Protein AF-A0A5C7LMU5-F1 (afdb_monomer)

Secondary structure (DSSP, 8-stat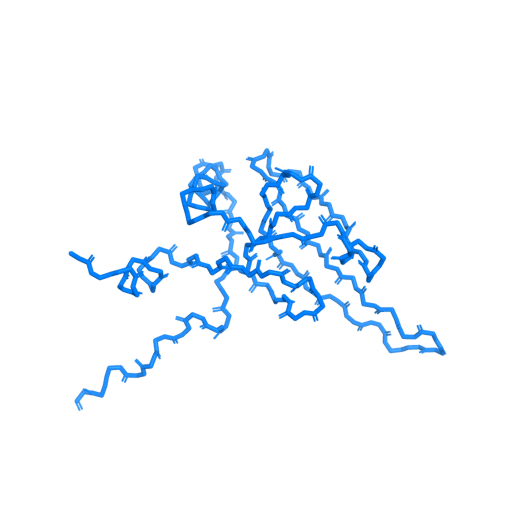e):
--HHHHHHHHT-EE-S-GGG--TTEEEEETTEEEEEEEEEEE-STT-EEEEEEE-TT--EEEEEGGGGGGEEPPPHHHHHHHHHHHHHTT---PPPGGGS------

Foldseek 3Di:
DDPLVCCLVLLEAFDFFPVPDAFSYWKQFQNFIWGFHHWDWDDDPVIWIWTWIAGLVRDTDIDGPVRGVRIGTDDPVNRSNSSVSCVVVVHDGDRDPVSPDPPPPD

Nearest PDB structures (foldseek):
  3oyy-assembly2_B  TM=7.172E-01  e=5.390E-03  Pseudomonas aeruginosa
  3tre-assembly1_A  TM=7.770E-01  e=1.678E-02  Coxiella burnetii
  1ueb-assembly2_B  TM=7.218E-01  e=2.401E-02  Thermus thermophilus
  1yby-assembly1_A  TM=7.458E-01  e=5.544E-02  Acetivibrio thermocellus
  6hq9-assembly2_B  TM=7.027E-01  e=2.065E-01  Homo sapiens

Sequence (106 aa):
MNKTTIKALSGVRPVRNLLAADAGDYLKVNGETVVIVQRTSTKGRKGT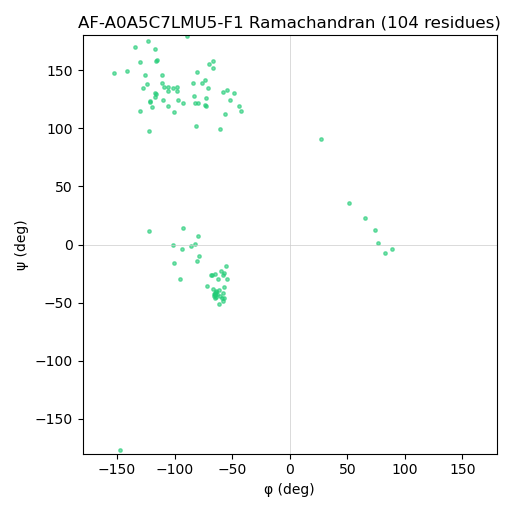VEWIARNALGKSIVLTAKDAENTTRPELLEALLVRTTLLASGIILPVSKHLKAESVAA

pLDDT: mean 84.95, std 15.81, range [36.0, 97.44]

Solvent-accessible surface area (backbone atoms only — not comparable to full-atom values): 6042 Å² total; per-residue (Å²): 134,61,73,68,58,52,33,56,74,66,49,53,43,66,39,53,49,58,93,78,55,49,33,15,24,23,35,17,48,82,87,42,55,30,36,27,63,38,68,49,76,49,92,55,103,77,57,52,54,39,34,38,28,31,38,51,85,64,50,78,45,83,42,46,76,82,50,38,84,52,34,37,56,39,53,71,66,57,46,50,50,32,51,49,47,28,47,76,70,71,46,87,73,56,59,27,80,86,53,60,71,75,74,78,81,125

Structure (mmCIF, N/CA/C/O backbone):
data_AF-A0A5C7LMU5-F1
#
_entry.id   AF-A0A5C7LMU5-F1
#
loop_
_atom_site.group_PDB
_atom_site.id
_atom_site.type_symbol
_atom_site.label_atom_id
_atom_site.label_alt_id
_atom_site.label_comp_id
_atom_site.label_asym_id
_atom_site.label_entity_id
_atom_site.label_seq_id
_atom_site.pdbx_PDB_ins_code
_atom_site.Cartn_x
_atom_site.Cartn_y
_atom_site.Cartn_z
_atom_site.occupancy
_atom_site.B_iso_or_equiv
_atom_site.auth_seq_id
_atom_site.auth_comp_id
_atom_site.auth_asym_id
_atom_site.auth_atom_id
_atom_site.pdbx_PDB_model_num
ATOM 1 N N . MET A 1 1 ? -0.563 -15.344 21.096 1.00 52.97 1 MET A N 1
ATOM 2 C CA . MET A 1 1 ? -1.193 -15.188 19.763 1.00 52.97 1 MET A CA 1
ATOM 3 C C . MET A 1 1 ? -0.091 -15.161 18.704 1.00 52.97 1 MET A C 1
ATOM 5 O O . MET A 1 1 ? 0.839 -14.380 18.85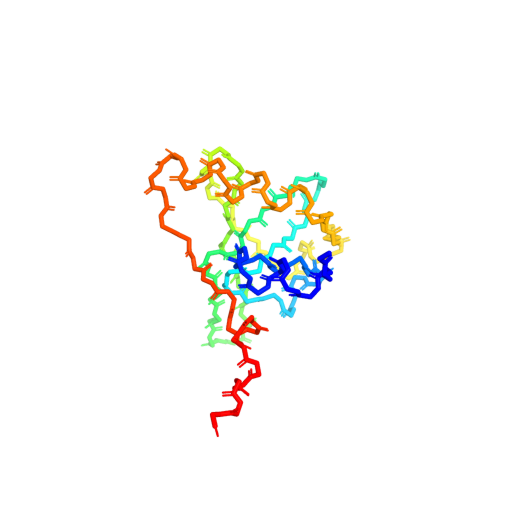8 1.00 52.97 1 MET A O 1
ATOM 9 N N . ASN A 1 2 ? -0.112 -16.042 17.698 1.00 62.47 2 ASN A N 1
ATOM 10 C CA . ASN A 1 2 ? 0.964 -16.129 16.697 1.00 62.47 2 ASN A CA 1
ATOM 11 C C . ASN A 1 2 ? 0.900 -14.929 15.717 1.00 62.47 2 ASN A C 1
ATOM 13 O O . ASN A 1 2 ? -0.187 -14.505 15.322 1.00 62.47 2 ASN A O 1
ATOM 17 N N . LYS A 1 3 ? 2.055 -14.383 15.301 1.00 55.25 3 LYS A N 1
ATOM 18 C CA . LYS A 1 3 ? 2.174 -13.272 14.330 1.00 55.25 3 LYS A CA 1
ATOM 19 C C . LYS A 1 3 ? 1.449 -13.560 13.007 1.00 55.25 3 LYS A C 1
ATOM 21 O O . LYS A 1 3 ? 0.983 -12.625 12.358 1.00 55.25 3 LYS A O 1
ATOM 26 N N . THR A 1 4 ? 1.342 -14.828 12.611 1.00 60.12 4 THR A N 1
ATOM 27 C CA . THR A 1 4 ? 0.608 -15.261 11.409 1.00 60.12 4 THR A CA 1
ATOM 28 C C . THR A 1 4 ? -0.893 -14.983 11.530 1.00 60.12 4 THR A C 1
ATOM 30 O O . THR A 1 4 ? -1.489 -14.421 10.614 1.00 60.12 4 THR A O 1
ATOM 33 N N . THR A 1 5 ? -1.478 -15.255 12.700 1.00 61.97 5 THR A N 1
ATOM 34 C CA . THR A 1 5 ? -2.894 -14.996 13.006 1.00 61.97 5 THR A CA 1
ATOM 35 C C . THR A 1 5 ? -3.208 -13.498 12.983 1.00 61.97 5 THR A C 1
ATOM 37 O O . THR A 1 5 ? -4.222 -13.088 12.429 1.00 61.97 5 THR A O 1
ATOM 40 N N . ILE A 1 6 ? -2.305 -12.656 13.506 1.00 62.03 6 ILE A N 1
ATOM 41 C CA . ILE A 1 6 ? -2.478 -11.192 13.503 1.00 62.03 6 ILE A CA 1
ATOM 42 C C . ILE A 1 6 ? -2.514 -10.641 12.076 1.00 62.03 6 ILE A C 1
ATOM 44 O O . ILE A 1 6 ? -3.347 -9.794 11.777 1.00 62.03 6 ILE A O 1
ATOM 48 N N . LYS A 1 7 ? -1.646 -11.110 11.174 1.00 62.75 7 LYS A N 1
ATOM 49 C CA . LYS A 1 7 ? -1.612 -10.632 9.778 1.00 62.75 7 LYS A CA 1
ATOM 50 C C . LYS A 1 7 ? -2.874 -10.997 9.001 1.00 62.75 7 LYS A C 1
ATOM 52 O O . LYS A 1 7 ? -3.408 -10.148 8.294 1.00 62.75 7 LYS A O 1
ATOM 57 N N . ALA A 1 8 ? -3.360 -12.226 9.176 1.00 64.25 8 ALA A N 1
ATOM 58 C CA . ALA A 1 8 ? -4.593 -12.685 8.544 1.00 64.25 8 ALA A CA 1
ATOM 59 C C . ALA A 1 8 ? -5.815 -11.900 9.053 1.00 64.25 8 ALA A C 1
ATOM 61 O O . ALA A 1 8 ? -6.603 -11.412 8.251 1.00 64.25 8 ALA A O 1
ATOM 62 N N . LEU A 1 9 ? -5.928 -11.699 10.372 1.00 67.88 9 LEU A N 1
ATOM 63 C CA . LEU A 1 9 ? -7.048 -10.964 10.975 1.00 67.88 9 LEU A CA 1
ATOM 64 C C . LEU A 1 9 ? -6.997 -9.453 10.706 1.00 67.88 9 LEU A C 1
ATOM 66 O O . LEU A 1 9 ? -8.031 -8.819 10.529 1.00 67.88 9 LEU A O 1
ATOM 70 N N . SER A 1 10 ? -5.800 -8.860 10.674 1.00 70.31 10 SER A N 1
ATOM 71 C CA . SER A 1 10 ? -5.639 -7.414 10.464 1.00 70.31 10 SER A CA 1
ATOM 72 C C . SER A 1 10 ? -5.742 -6.985 9.005 1.00 70.31 10 SER A C 1
ATOM 74 O O . SER A 1 10 ? -5.861 -5.790 8.742 1.00 70.31 10 SER A O 1
ATOM 76 N N . GLY A 1 11 ? -5.678 -7.915 8.049 1.00 78.00 11 GLY A N 1
ATOM 77 C CA . GLY A 1 11 ? -5.661 -7.575 6.628 1.00 78.00 11 GLY A CA 1
ATOM 78 C C . GLY A 1 11 ? -4.407 -6.798 6.201 1.00 78.00 11 GLY A C 1
ATOM 79 O O . GLY A 1 11 ? -4.454 -6.088 5.200 1.00 78.00 11 GLY A O 1
ATOM 80 N N . VAL A 1 12 ? -3.301 -6.900 6.954 1.00 88.31 12 VAL A N 1
ATOM 81 C CA . VAL A 1 12 ? -2.049 -6.163 6.707 1.00 88.31 12 VAL A CA 1
ATOM 82 C C . VAL A 1 12 ? -0.936 -7.097 6.239 1.00 88.31 12 VAL A C 1
ATOM 84 O O . VAL A 1 12 ? -0.543 -8.035 6.940 1.00 88.31 12 VAL A O 1
ATOM 87 N N . ARG A 1 13 ? -0.351 -6.787 5.075 1.00 91.38 13 ARG A N 1
ATOM 88 C CA . ARG A 1 13 ? 0.819 -7.486 4.522 1.00 91.38 13 ARG A CA 1
ATOM 89 C C . ARG A 1 13 ? 1.980 -6.518 4.272 1.00 91.38 13 ARG A C 1
ATOM 91 O O . ARG A 1 13 ? 2.028 -5.895 3.217 1.00 91.38 13 ARG A O 1
ATOM 98 N N . PRO A 1 14 ? 2.950 -6.419 5.199 1.00 93.12 14 PRO A N 1
ATOM 99 C CA . PRO A 1 14 ? 4.172 -5.650 4.978 1.00 93.12 14 PRO A CA 1
ATOM 100 C C . PRO A 1 14 ? 5.099 -6.383 4.005 1.00 93.12 14 PRO A C 1
ATOM 102 O O . PRO A 1 14 ? 5.547 -7.503 4.303 1.00 93.12 14 PRO A O 1
ATOM 105 N N . VAL A 1 15 ? 5.417 -5.750 2.877 1.00 94.75 15 VAL A N 1
ATOM 106 C CA . VAL A 1 15 ? 6.305 -6.272 1.827 1.00 94.75 15 VAL A CA 1
ATOM 107 C C . VAL A 1 15 ? 7.560 -5.411 1.694 1.00 94.75 15 VAL A C 1
ATOM 109 O O . VAL A 1 15 ? 7.580 -4.265 2.118 1.00 94.75 15 VAL A O 1
ATOM 112 N N . ARG A 1 16 ? 8.628 -5.985 1.127 1.00 92.69 16 ARG A N 1
ATOM 113 C CA . ARG A 1 16 ? 9.936 -5.317 0.981 1.00 92.69 16 ARG A CA 1
ATOM 114 C C . ARG A 1 16 ? 10.217 -4.754 -0.411 1.00 92.69 16 ARG A C 1
ATOM 116 O O . ARG A 1 16 ? 11.202 -4.059 -0.576 1.00 92.69 16 ARG A O 1
ATOM 123 N N . ASN A 1 17 ? 9.452 -5.174 -1.415 1.00 91.38 17 ASN A N 1
ATOM 124 C CA . ASN A 1 17 ? 9.792 -4.980 -2.820 1.00 91.38 17 ASN A CA 1
ATOM 125 C C . ASN A 1 17 ? 8.593 -4.382 -3.553 1.00 91.38 17 ASN A C 1
ATOM 127 O O . ASN A 1 17 ? 7.577 -5.064 -3.697 1.00 91.38 17 ASN A O 1
ATOM 131 N N . LEU A 1 18 ? 8.742 -3.149 -4.039 1.00 93.12 18 LEU A N 1
ATOM 132 C CA . LEU A 1 18 ? 7.730 -2.455 -4.834 1.00 93.12 18 LEU A CA 1
ATOM 133 C C . LEU A 1 18 ? 7.339 -3.229 -6.100 1.00 93.12 18 LEU A C 1
ATOM 135 O O . LEU A 1 18 ? 6.157 -3.366 -6.396 1.00 93.12 18 LEU A O 1
ATOM 139 N N . LEU A 1 19 ? 8.307 -3.817 -6.809 1.00 91.94 19 LEU A N 1
ATOM 140 C CA . LEU A 1 19 ? 8.061 -4.506 -8.084 1.00 91.94 19 LEU A CA 1
ATOM 141 C C . LEU A 1 19 ? 7.167 -5.749 -7.931 1.00 91.94 19 LEU A C 1
ATOM 143 O O . LEU A 1 19 ? 6.488 -6.157 -8.878 1.00 91.94 19 LEU A O 1
ATOM 147 N N . ALA A 1 20 ? 7.164 -6.335 -6.732 1.00 89.25 20 ALA A N 1
ATOM 148 C CA . ALA A 1 20 ? 6.338 -7.478 -6.358 1.00 89.25 20 ALA A CA 1
ATOM 149 C C . ALA A 1 20 ? 5.097 -7.088 -5.535 1.00 89.25 20 ALA A C 1
ATOM 151 O O . ALA A 1 20 ? 4.335 -7.972 -5.144 1.00 89.25 20 ALA A O 1
ATOM 152 N N . ALA A 1 21 ? 4.907 -5.799 -5.244 1.00 92.81 21 ALA A N 1
ATOM 153 C CA . ALA A 1 21 ? 3.784 -5.323 -4.456 1.00 92.81 21 ALA A CA 1
ATOM 154 C C . ALA A 1 21 ? 2.497 -5.305 -5.285 1.00 92.81 21 ALA A C 1
ATOM 156 O O . ALA A 1 21 ? 2.486 -4.902 -6.453 1.00 92.81 21 ALA A O 1
ATOM 157 N N . ASP A 1 22 ? 1.408 -5.720 -4.652 1.00 92.94 22 ASP A N 1
ATOM 158 C CA . ASP A 1 22 ? 0.051 -5.680 -5.179 1.00 92.94 22 ASP A CA 1
ATOM 159 C C . ASP A 1 22 ? -0.833 -4.765 -4.317 1.00 92.94 22 ASP A C 1
ATOM 161 O O . ASP A 1 22 ? -0.462 -4.353 -3.217 1.00 92.94 22 ASP A O 1
ATOM 165 N N . ALA A 1 23 ? -2.030 -4.447 -4.816 1.00 93.56 23 ALA A N 1
ATOM 166 C CA . ALA A 1 23 ? -3.018 -3.702 -4.042 1.00 93.56 23 ALA A CA 1
ATOM 167 C C . ALA A 1 23 ? -3.298 -4.392 -2.692 1.00 93.56 23 ALA A C 1
ATOM 169 O O . ALA A 1 23 ? -3.501 -5.605 -2.637 1.00 93.56 23 ALA A O 1
ATOM 170 N N . GLY A 1 24 ? -3.300 -3.609 -1.615 1.00 93.75 24 GLY A N 1
ATOM 171 C CA . GLY A 1 24 ? -3.450 -4.045 -0.228 1.00 93.75 24 GLY A CA 1
ATOM 172 C C . GLY A 1 24 ? -2.138 -4.405 0.475 1.00 93.75 24 GLY A C 1
ATOM 173 O O . GLY A 1 24 ? -2.155 -4.716 1.667 1.00 93.75 24 GLY A O 1
ATOM 174 N N . ASP A 1 25 ? -1.000 -4.366 -0.223 1.00 95.31 25 ASP A N 1
ATOM 175 C CA . ASP A 1 25 ? 0.312 -4.497 0.408 1.00 95.31 25 ASP A CA 1
ATOM 176 C C . ASP A 1 25 ? 0.774 -3.172 1.027 1.00 95.31 25 ASP A C 1
ATOM 178 O O . ASP A 1 25 ? 0.478 -2.086 0.527 1.00 95.31 25 ASP A O 1
ATOM 182 N N . TYR A 1 26 ? 1.542 -3.279 2.109 1.00 96.44 26 TYR A N 1
ATOM 183 C CA . TYR A 1 26 ? 2.113 -2.147 2.833 1.00 96.44 26 TYR A CA 1
ATOM 184 C C . TYR A 1 26 ? 3.616 -2.086 2.610 1.00 96.44 26 TYR A C 1
ATOM 186 O O . TYR A 1 26 ? 4.311 -3.103 2.693 1.00 96.44 26 TYR A O 1
ATOM 194 N N . LEU A 1 27 ? 4.111 -0.884 2.355 1.00 97.00 27 LEU A N 1
ATOM 195 C CA . LEU A 1 27 ? 5.472 -0.629 1.911 1.00 97.00 27 LEU A CA 1
ATOM 196 C C . LEU A 1 27 ? 6.003 0.633 2.580 1.00 97.00 27 LEU A C 1
ATOM 198 O O . LEU A 1 27 ? 5.229 1.539 2.872 1.00 97.00 27 LEU A O 1
ATOM 202 N N . LYS A 1 28 ? 7.309 0.699 2.826 1.00 97.38 28 LYS A N 1
ATOM 203 C CA . LYS A 1 28 ? 7.951 1.908 3.335 1.00 97.38 28 LYS A CA 1
ATOM 204 C C . LYS A 1 28 ? 8.729 2.546 2.199 1.00 97.38 28 LYS A C 1
ATOM 206 O O . LYS A 1 28 ? 9.612 1.900 1.644 1.00 97.38 28 LYS A O 1
ATOM 211 N N . VAL A 1 29 ? 8.386 3.773 1.836 1.00 95.44 29 VAL A N 1
ATOM 212 C CA . VAL A 1 29 ? 8.991 4.520 0.728 1.00 95.44 29 VAL A CA 1
ATOM 213 C C . VAL A 1 29 ? 9.568 5.801 1.301 1.00 95.44 29 VAL A C 1
ATOM 215 O O . VAL A 1 29 ? 8.843 6.552 1.944 1.00 95.44 29 VAL A O 1
ATOM 218 N N . ASN A 1 30 ? 10.869 6.040 1.120 1.00 93.19 30 ASN A N 1
ATOM 219 C CA . ASN A 1 30 ? 11.550 7.218 1.684 1.00 93.19 30 ASN A CA 1
ATOM 220 C C . ASN A 1 30 ? 11.300 7.406 3.199 1.00 93.19 30 ASN A C 1
ATOM 222 O O . ASN A 1 30 ? 11.150 8.521 3.687 1.00 93.19 30 ASN A O 1
ATOM 226 N N . GLY A 1 31 ? 11.204 6.303 3.951 1.00 93.00 31 GLY A N 1
ATOM 227 C CA . GLY A 1 31 ? 10.922 6.327 5.391 1.00 93.00 31 GLY A CA 1
ATOM 228 C C . GLY A 1 31 ? 9.440 6.453 5.774 1.00 93.00 31 GLY A C 1
ATOM 229 O O . GLY A 1 31 ? 9.114 6.263 6.944 1.00 93.00 31 GLY A O 1
ATOM 230 N N . GLU A 1 32 ? 8.531 6.680 4.825 1.00 95.44 32 GLU A N 1
ATOM 231 C CA . GLU A 1 32 ? 7.090 6.790 5.070 1.00 95.44 32 GLU A CA 1
ATOM 232 C C . GLU A 1 32 ? 6.370 5.470 4.764 1.00 95.44 32 GLU A C 1
ATOM 234 O O . GLU A 1 32 ? 6.577 4.864 3.712 1.00 95.44 32 GLU A O 1
ATOM 239 N N . THR A 1 33 ? 5.509 5.005 5.675 1.00 97.44 33 THR A N 1
ATOM 240 C CA . THR A 1 33 ? 4.704 3.795 5.441 1.00 97.44 33 THR A CA 1
ATOM 241 C C . THR A 1 33 ? 3.452 4.136 4.642 1.00 97.44 33 THR A C 1
ATOM 243 O O . THR A 1 33 ? 2.665 5.002 5.025 1.00 97.44 33 THR A O 1
ATOM 246 N N . VAL A 1 34 ? 3.244 3.409 3.549 1.00 97.31 34 VAL A N 1
ATOM 247 C CA . VAL A 1 34 ? 2.127 3.579 2.621 1.00 97.31 34 VAL A CA 1
ATOM 248 C C . VAL A 1 34 ? 1.447 2.243 2.340 1.00 97.31 34 VAL A C 1
ATOM 250 O O . VAL A 1 34 ? 2.050 1.176 2.472 1.00 97.31 34 VAL A O 1
ATOM 253 N N . VAL A 1 35 ? 0.185 2.300 1.922 1.00 97.00 35 VAL A N 1
ATOM 254 C CA . VAL A 1 35 ? -0.556 1.151 1.386 1.00 97.00 35 VAL A CA 1
ATOM 255 C C . VAL A 1 35 ? -0.696 1.295 -0.121 1.00 97.00 35 VAL A C 1
ATOM 257 O O . VAL A 1 35 ? -1.088 2.353 -0.608 1.00 97.00 35 VAL A O 1
ATOM 260 N N . ILE A 1 36 ? -0.394 0.239 -0.872 1.00 96.75 36 ILE A N 1
ATOM 261 C CA . ILE A 1 36 ? -0.658 0.194 -2.310 1.00 96.75 36 ILE A CA 1
ATOM 262 C C . ILE A 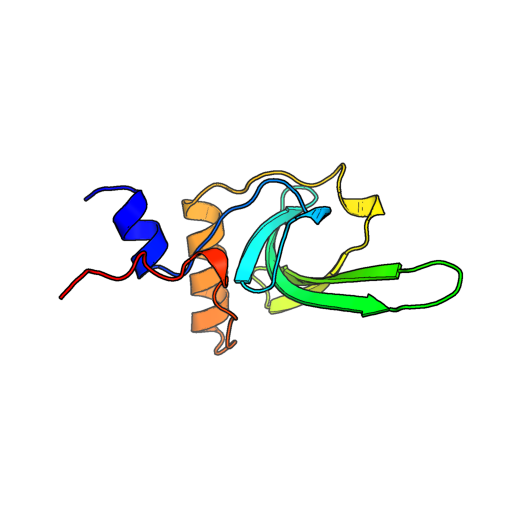1 36 ? -2.165 0.049 -2.503 1.00 96.75 36 ILE A C 1
ATOM 264 O O . ILE A 1 36 ? -2.762 -0.929 -2.062 1.00 96.75 36 ILE A O 1
ATOM 268 N N . VAL A 1 37 ? -2.797 1.007 -3.171 1.00 95.88 37 VAL A N 1
ATOM 269 C CA . VAL A 1 37 ? -4.234 0.955 -3.471 1.00 95.88 37 VAL A CA 1
ATOM 270 C C . VAL A 1 37 ? -4.512 0.393 -4.858 1.00 95.88 37 VAL A C 1
ATOM 272 O O . VAL A 1 37 ? -5.530 -0.260 -5.064 1.00 95.88 37 VAL A O 1
ATOM 275 N N . GLN A 1 38 ? -3.591 0.589 -5.800 1.00 94.06 38 GLN A N 1
ATOM 276 C CA . GLN A 1 38 ? -3.735 0.108 -7.166 1.00 94.06 38 GLN A CA 1
ATOM 277 C C . GLN A 1 38 ? -2.367 -0.145 -7.792 1.00 94.06 38 GLN A C 1
ATOM 279 O O . GLN A 1 38 ? -1.404 0.567 -7.519 1.00 94.06 38 GLN A O 1
ATOM 284 N N . ARG A 1 39 ? -2.303 -1.146 -8.668 1.00 91.44 39 AR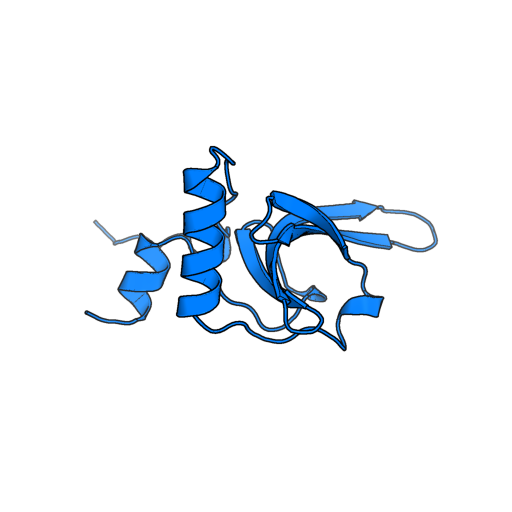G A N 1
ATOM 285 C CA . ARG A 1 39 ? -1.177 -1.385 -9.568 1.00 91.44 39 ARG A CA 1
ATOM 286 C C . ARG A 1 39 ? -1.701 -1.349 -10.996 1.00 91.44 39 ARG A C 1
ATOM 288 O O . ARG A 1 39 ? -2.603 -2.113 -11.331 1.00 91.44 39 ARG A O 1
ATOM 295 N N . THR A 1 40 ? -1.127 -0.490 -11.823 1.00 89.06 40 THR A N 1
ATOM 296 C CA . THR A 1 40 ? -1.525 -0.310 -13.218 1.00 89.06 40 THR A CA 1
ATOM 297 C C . THR A 1 40 ? -0.362 -0.701 -14.118 1.00 89.06 40 THR A C 1
ATOM 299 O O . THR A 1 40 ? 0.771 -0.277 -13.906 1.00 89.06 40 THR A O 1
ATOM 302 N N . SER A 1 41 ? -0.632 -1.537 -15.120 1.00 83.25 41 SER A N 1
ATOM 303 C CA . SER A 1 41 ? 0.349 -1.922 -16.136 1.00 83.25 41 SER A CA 1
ATOM 304 C C . SER A 1 41 ? -0.142 -1.497 -17.512 1.00 83.25 41 SER A C 1
ATOM 306 O O . SER A 1 41 ? -1.167 -1.998 -17.980 1.00 83.25 41 SER A O 1
ATOM 308 N N . THR A 1 42 ? 0.604 -0.626 -18.181 1.00 79.44 42 THR A N 1
ATOM 309 C CA . THR A 1 42 ? 0.253 -0.137 -19.515 1.00 79.44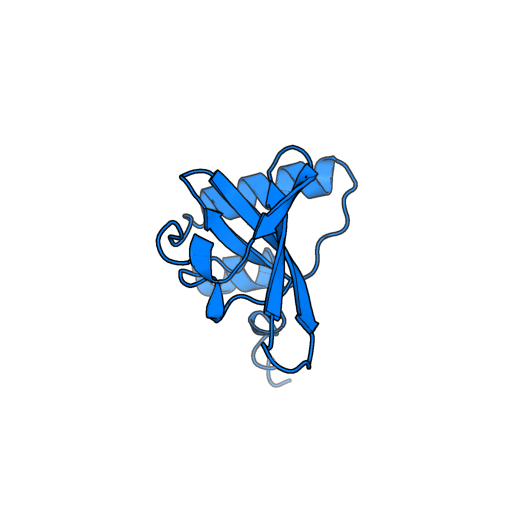 42 THR A CA 1
ATOM 310 C C . THR A 1 42 ? 1.075 -0.893 -20.555 1.00 79.44 42 THR A C 1
ATOM 312 O O . THR A 1 42 ? 2.301 -0.773 -20.606 1.00 79.44 42 THR A O 1
ATOM 315 N N . LYS A 1 43 ? 0.416 -1.699 -21.398 1.00 57.75 43 LYS A N 1
ATOM 316 C CA . LYS A 1 43 ? 1.075 -2.413 -22.503 1.00 57.75 43 LYS A CA 1
ATOM 317 C C . LYS A 1 43 ? 1.252 -1.466 -23.695 1.00 57.75 43 LYS A C 1
ATOM 319 O O . LYS A 1 43 ? 0.314 -1.207 -24.434 1.00 57.75 43 LYS A O 1
ATOM 324 N N . GLY A 1 44 ? 2.469 -0.961 -23.874 1.00 60.72 44 GLY A N 1
ATOM 325 C CA . GLY A 1 44 ? 2.902 -0.180 -25.037 1.00 60.72 44 GLY A CA 1
ATOM 326 C C . GLY A 1 44 ? 4.384 -0.429 -25.333 1.00 60.72 44 GLY A C 1
ATOM 327 O O . GLY A 1 44 ? 5.027 -1.206 -24.630 1.00 60.72 44 GLY A O 1
ATOM 328 N N . ARG A 1 45 ? 4.958 0.258 -26.333 1.00 53.84 45 ARG A N 1
ATOM 329 C CA . ARG A 1 45 ? 6.349 0.052 -26.813 1.00 53.84 45 ARG A CA 1
ATOM 330 C C . ARG A 1 45 ? 7.436 0.177 -25.722 1.00 53.84 45 ARG A C 1
ATOM 332 O O . ARG A 1 45 ? 8.544 -0.297 -25.929 1.00 53.84 45 ARG A O 1
ATOM 339 N N . LYS A 1 46 ? 7.121 0.810 -24.580 1.00 62.53 46 LYS A N 1
ATOM 340 C CA . LYS A 1 46 ? 8.005 1.004 -23.412 1.00 62.53 46 LYS A CA 1
ATOM 341 C C . LYS A 1 46 ? 7.463 0.439 -22.085 1.00 62.53 46 LYS A C 1
ATOM 343 O O . LYS A 1 46 ? 8.030 0.773 -21.058 1.00 62.53 46 LYS A O 1
ATOM 348 N N . GLY A 1 47 ? 6.391 -0.363 -22.109 1.00 68.25 47 GLY A N 1
ATOM 349 C CA . GLY A 1 47 ? 5.781 -1.041 -20.948 1.00 68.25 47 GLY A CA 1
ATOM 350 C C . GLY A 1 47 ? 5.974 -0.365 -19.582 1.00 68.25 47 GLY A C 1
ATOM 351 O O . GLY A 1 47 ? 6.936 -0.672 -18.884 1.00 68.25 47 GLY A O 1
ATOM 352 N N . THR A 1 48 ? 5.057 0.512 -19.172 1.00 81.31 48 THR A N 1
ATOM 353 C CA . THR A 1 48 ? 5.166 1.222 -17.885 1.00 81.31 48 THR A CA 1
ATOM 354 C C . THR A 1 48 ? 4.318 0.533 -16.817 1.00 81.31 48 THR A C 1
ATOM 356 O O . THR A 1 48 ? 3.170 0.163 -17.075 1.00 81.31 48 THR A O 1
ATOM 359 N N . VAL A 1 49 ? 4.876 0.359 -15.616 1.00 89.06 49 VAL A N 1
ATOM 360 C CA . VAL A 1 49 ? 4.141 -0.104 -14.429 1.00 89.06 49 VAL A CA 1
ATOM 361 C C . VAL A 1 49 ? 4.166 1.001 -13.386 1.00 89.06 49 VAL A C 1
ATOM 363 O O . VAL A 1 49 ? 5.234 1.520 -13.059 1.00 89.06 49 VAL A O 1
ATOM 366 N N . GLU A 1 50 ? 2.987 1.330 -12.872 1.00 93.50 50 GLU A N 1
ATOM 367 C CA . GLU A 1 50 ? 2.786 2.334 -11.835 1.00 93.50 50 GLU A CA 1
ATOM 368 C C . GLU A 1 50 ? 2.020 1.727 -10.662 1.00 93.50 50 GLU A C 1
ATOM 370 O O . GLU A 1 50 ? 1.133 0.883 -10.831 1.00 93.50 50 GLU A O 1
ATOM 375 N N . TRP A 1 51 ? 2.354 2.183 -9.463 1.00 96.06 51 TRP A N 1
ATOM 376 C CA . TRP A 1 51 ? 1.632 1.863 -8.244 1.00 96.06 51 TRP A CA 1
ATOM 377 C C . TRP A 1 51 ? 1.060 3.149 -7.678 1.00 96.06 51 TRP A C 1
ATOM 379 O O . TRP A 1 51 ? 1.781 4.116 -7.455 1.00 96.06 51 TRP A O 1
ATOM 389 N N . ILE A 1 52 ? -0.236 3.151 -7.412 1.00 96.31 52 ILE A N 1
ATOM 390 C CA . ILE A 1 52 ? -0.869 4.216 -6.648 1.00 96.31 52 ILE A CA 1
ATOM 391 C C . ILE A 1 52 ? -0.851 3.755 -5.199 1.00 96.31 52 ILE A C 1
ATOM 393 O O . ILE A 1 52 ? -1.381 2.689 -4.875 1.00 96.31 52 ILE A O 1
ATOM 397 N N . ALA A 1 53 ? -0.232 4.547 -4.335 1.00 96.56 53 ALA A N 1
ATOM 398 C CA . ALA A 1 53 ? -0.155 4.315 -2.905 1.00 96.56 53 ALA A CA 1
ATOM 399 C C . ALA A 1 53 ? -0.871 5.432 -2.137 1.00 96.56 53 ALA A C 1
ATOM 401 O O . ALA A 1 53 ? -1.045 6.534 -2.656 1.00 96.56 53 ALA A O 1
ATOM 402 N N . ARG A 1 54 ? -1.279 5.162 -0.896 1.00 97.00 54 ARG A N 1
ATOM 403 C CA . ARG A 1 54 ? -1.774 6.177 0.040 1.00 97.00 54 ARG A CA 1
ATOM 404 C C . ARG A 1 54 ? -0.976 6.163 1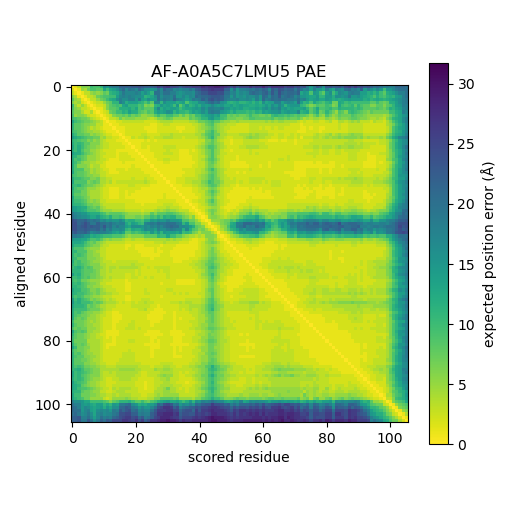.330 1.00 97.00 54 ARG A C 1
ATOM 406 O O . ARG A 1 54 ? -0.685 5.093 1.864 1.00 97.00 54 ARG A O 1
ATOM 413 N N . ASN A 1 55 ? -0.659 7.348 1.832 1.00 96.00 55 ASN A N 1
ATOM 414 C CA . ASN A 1 55 ? -0.039 7.510 3.141 1.00 96.00 55 ASN A CA 1
ATOM 415 C C . ASN A 1 55 ? -1.076 7.639 4.267 1.00 96.00 55 ASN A C 1
ATOM 417 O O . ASN A 1 55 ? -2.278 7.639 4.013 1.00 96.00 55 ASN A O 1
ATOM 421 N N . ALA A 1 56 ? -0.616 7.779 5.514 1.00 94.00 56 ALA A N 1
ATOM 422 C CA . ALA A 1 56 ? -1.488 7.920 6.685 1.00 94.00 56 ALA A CA 1
ATOM 423 C C . ALA A 1 56 ? -2.448 9.123 6.610 1.00 94.00 56 ALA A C 1
ATOM 425 O O . ALA A 1 56 ? -3.515 9.080 7.212 1.00 94.00 56 ALA A O 1
ATOM 426 N N . LEU A 1 57 ? -2.093 10.170 5.859 1.00 93.62 57 LEU A N 1
ATOM 427 C CA . LEU A 1 57 ? -2.926 11.362 5.656 1.00 93.62 57 LEU A CA 1
ATOM 428 C C . LEU A 1 57 ? -3.992 11.172 4.563 1.00 93.62 57 LEU A C 1
ATOM 430 O O . LEU A 1 57 ? -4.710 12.110 4.231 1.00 93.62 57 LEU A O 1
ATOM 434 N N . GLY A 1 58 ? -4.069 9.992 3.940 1.00 92.88 58 GLY A N 1
ATOM 435 C CA . GLY A 1 58 ? -4.979 9.722 2.825 1.00 92.88 58 GLY A CA 1
ATOM 436 C C . GLY A 1 58 ? -4.526 10.305 1.484 1.00 92.88 58 GLY A C 1
ATOM 437 O O . GLY A 1 58 ? -5.217 10.116 0.479 1.00 92.88 58 GLY A O 1
ATOM 438 N N . LYS A 1 59 ? -3.362 10.967 1.430 1.00 94.25 59 LYS A N 1
ATOM 439 C CA . LYS A 1 59 ? -2.815 11.540 0.197 1.00 94.25 59 LYS A CA 1
ATOM 440 C C . LYS A 1 59 ? -2.340 10.423 -0.725 1.00 94.25 59 LYS A C 1
ATOM 442 O O . LYS A 1 59 ? -1.666 9.490 -0.289 1.00 94.25 59 LYS A O 1
ATOM 447 N N . SER A 1 60 ? -2.687 10.537 -2.005 1.00 95.00 60 SER A N 1
ATOM 448 C CA . SER A 1 60 ? -2.242 9.589 -3.028 1.00 95.00 60 SER A CA 1
ATOM 449 C C . SER A 1 60 ? -0.855 9.958 -3.551 1.00 95.00 60 SER A C 1
ATOM 451 O O . SER A 1 60 ? -0.559 11.132 -3.776 1.00 95.00 60 SER A O 1
ATOM 453 N N . ILE A 1 61 ? -0.021 8.943 -3.747 1.00 94.94 61 ILE A N 1
ATOM 454 C CA . ILE A 1 61 ? 1.336 9.038 -4.282 1.00 94.94 61 ILE A CA 1
ATOM 455 C C . ILE A 1 61 ? 1.427 8.051 -5.444 1.00 94.94 61 ILE A C 1
ATOM 457 O O . ILE A 1 61 ? 0.967 6.915 -5.325 1.00 94.94 61 ILE A O 1
ATOM 461 N N . VAL A 1 62 ? 2.001 8.483 -6.564 1.00 95.31 62 VAL A N 1
ATOM 462 C CA . VAL A 1 62 ? 2.295 7.601 -7.698 1.00 95.31 62 VAL A CA 1
ATOM 463 C C . VAL A 1 62 ? 3.748 7.168 -7.593 1.00 95.31 62 VAL A C 1
ATOM 465 O O . VAL A 1 62 ? 4.639 8.008 -7.510 1.00 95.31 62 VAL A O 1
ATOM 468 N N . LEU A 1 63 ? 3.965 5.859 -7.579 1.00 95.12 63 LEU A N 1
ATOM 469 C CA . LEU A 1 63 ? 5.274 5.226 -7.560 1.00 95.12 63 LEU A CA 1
ATOM 470 C C . LEU A 1 63 ? 5.514 4.530 -8.894 1.00 95.12 63 LEU A C 1
ATOM 472 O O . LEU A 1 63 ? 4.606 3.958 -9.501 1.00 95.12 63 LEU A O 1
ATOM 476 N N . THR A 1 64 ? 6.765 4.529 -9.318 1.00 93.88 64 THR A N 1
ATOM 477 C CA . THR A 1 64 ? 7.244 3.888 -10.538 1.00 93.88 64 THR A CA 1
ATOM 478 C C . THR A 1 64 ? 8.344 2.888 -10.202 1.00 93.88 64 THR A C 1
ATOM 480 O O . THR A 1 64 ? 8.818 2.803 -9.071 1.00 93.88 64 THR A O 1
ATOM 483 N N . ALA A 1 65 ? 8.815 2.140 -11.201 1.00 91.94 65 ALA A N 1
ATOM 484 C CA . ALA A 1 65 ? 9.930 1.213 -11.009 1.00 91.94 65 ALA A CA 1
ATOM 485 C C . ALA A 1 65 ? 11.211 1.890 -10.473 1.00 91.94 65 ALA A C 1
ATOM 487 O O . ALA A 1 65 ? 12.015 1.222 -9.830 1.00 91.94 65 ALA A O 1
ATOM 488 N N . LYS A 1 66 ? 11.389 3.202 -10.695 1.00 92.31 66 LYS A N 1
ATOM 489 C CA . LYS A 1 66 ? 12.548 3.967 -10.203 1.00 92.31 66 LYS A CA 1
ATOM 490 C C . LYS A 1 66 ? 12.559 4.120 -8.684 1.00 92.31 66 LYS A C 1
ATOM 492 O O . LYS A 1 66 ? 13.621 4.258 -8.094 1.00 92.31 66 LYS A O 1
ATOM 497 N N . ASP A 1 67 ? 11.392 4.068 -8.054 1.00 94.06 67 ASP A N 1
ATOM 498 C CA . ASP A 1 67 ? 11.264 4.247 -6.609 1.00 94.06 67 ASP A CA 1
ATOM 499 C C . ASP A 1 67 ? 11.643 2.979 -5.831 1.00 94.06 67 ASP A C 1
ATOM 501 O O . ASP A 1 67 ? 11.786 3.031 -4.612 1.00 94.06 67 ASP A O 1
ATOM 505 N N . ALA A 1 68 ? 11.837 1.846 -6.521 1.00 92.56 68 ALA A N 1
ATOM 506 C CA . ALA A 1 68 ? 12.096 0.540 -5.917 1.00 92.56 68 ALA A CA 1
ATOM 507 C C . ALA A 1 68 ? 13.328 0.526 -4.996 1.00 92.56 68 ALA A C 1
ATOM 509 O O . ALA A 1 68 ? 13.290 -0.121 -3.950 1.00 92.56 68 ALA A O 1
ATOM 510 N N . GLU A 1 69 ? 14.387 1.259 -5.343 1.00 92.44 69 GLU A N 1
ATOM 511 C CA . GLU A 1 69 ? 15.617 1.334 -4.539 1.00 92.44 69 GLU A CA 1
ATOM 512 C C . GLU A 1 69 ? 15.402 2.046 -3.198 1.00 92.44 69 GLU A C 1
ATOM 514 O O . GLU A 1 69 ? 16.061 1.730 -2.211 1.00 92.44 69 GLU A O 1
ATOM 519 N N . ASN A 1 70 ? 14.411 2.937 -3.126 1.00 92.88 70 ASN A N 1
ATOM 520 C CA . ASN A 1 70 ? 14.057 3.680 -1.918 1.00 92.88 70 ASN A CA 1
ATOM 521 C C . ASN A 1 70 ? 12.968 2.986 -1.092 1.00 92.88 70 ASN A C 1
ATOM 523 O O . ASN A 1 70 ? 12.342 3.602 -0.217 1.00 92.88 70 ASN A O 1
ATOM 527 N N . THR A 1 71 ? 12.705 1.713 -1.393 1.00 94.88 71 THR A N 1
ATOM 528 C CA . THR A 1 71 ? 11.668 0.944 -0.725 1.00 94.88 71 THR A CA 1
ATOM 529 C C . THR A 1 71 ? 12.223 -0.066 0.261 1.00 94.88 71 THR A C 1
ATOM 531 O O . THR A 1 71 ? 13.174 -0.794 -0.006 1.00 94.88 71 THR A O 1
ATOM 534 N N . THR A 1 72 ? 11.598 -0.126 1.431 1.00 96.50 72 THR A N 1
ATOM 535 C CA . THR A 1 72 ? 11.914 -1.097 2.474 1.00 96.50 72 THR A CA 1
ATOM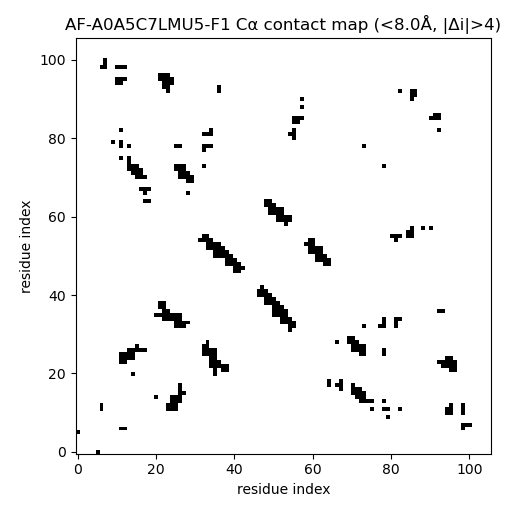 536 C C . THR A 1 72 ? 10.639 -1.709 3.034 1.00 96.50 72 THR A C 1
ATOM 538 O O . THR A 1 72 ? 9.514 -1.299 2.726 1.00 96.50 72 THR A O 1
ATOM 541 N N . ARG A 1 73 ? 10.811 -2.750 3.848 1.00 96.19 73 ARG A N 1
ATOM 542 C CA . ARG A 1 73 ? 9.697 -3.380 4.547 1.00 96.19 73 ARG A CA 1
ATOM 543 C C . ARG A 1 73 ? 9.324 -2.545 5.775 1.00 96.19 73 ARG A C 1
ATOM 545 O O . ARG A 1 73 ? 10.184 -2.410 6.642 1.00 96.19 73 ARG A O 1
ATOM 552 N N . PRO A 1 74 ? 8.076 -2.061 5.903 1.00 95.88 74 PRO A N 1
ATOM 553 C CA . PRO A 1 74 ? 7.641 -1.419 7.133 1.00 95.88 74 PRO A CA 1
ATOM 554 C C . PRO A 1 74 ? 7.500 -2.456 8.247 1.00 95.88 74 PRO A C 1
ATOM 556 O O . PRO A 1 74 ? 7.261 -3.648 7.996 1.00 95.88 74 PRO A O 1
ATOM 559 N N . GLU A 1 75 ? 7.604 -2.003 9.490 1.00 93.62 75 GLU A N 1
ATOM 560 C CA . GLU A 1 75 ? 7.234 -2.843 10.618 1.00 93.62 75 GLU A CA 1
ATOM 561 C C . GLU A 1 75 ? 5.726 -3.119 10.621 1.00 93.62 75 GLU A C 1
ATOM 563 O O . GLU A 1 75 ? 4.914 -2.381 10.056 1.00 93.62 75 GLU A O 1
ATOM 568 N N . LEU A 1 76 ? 5.323 -4.204 11.287 1.00 89.62 76 LEU A N 1
ATOM 569 C CA . LEU A 1 76 ? 3.906 -4.551 11.381 1.00 89.62 76 LEU A CA 1
ATOM 570 C C . LEU A 1 76 ? 3.104 -3.450 12.092 1.00 89.62 76 LEU A C 1
ATOM 572 O O . LEU A 1 76 ? 1.991 -3.155 11.669 1.00 89.62 76 LEU A O 1
ATOM 576 N N . LEU A 1 77 ? 3.670 -2.843 13.140 1.00 91.44 77 LEU A N 1
ATOM 577 C CA . LEU A 1 77 ? 3.013 -1.780 13.899 1.00 91.44 77 LEU A CA 1
ATOM 578 C C . LEU A 1 77 ? 2.797 -0.522 13.046 1.00 91.44 77 LEU A C 1
ATOM 580 O O . LEU A 1 77 ? 1.699 0.024 13.045 1.00 91.44 77 LEU A O 1
ATOM 584 N N . GLU A 1 78 ? 3.801 -0.113 12.266 1.00 94.75 78 GLU A N 1
ATOM 585 C CA . GLU A 1 78 ? 3.698 1.031 11.350 1.00 94.75 78 GLU A CA 1
ATOM 586 C C . GLU A 1 78 ? 2.575 0.823 10.326 1.00 94.75 78 GLU A C 1
ATOM 588 O O . GLU A 1 78 ? 1.729 1.694 10.121 1.00 94.75 78 GLU A O 1
ATOM 593 N N . ALA A 1 79 ? 2.513 -0.368 9.728 1.00 94.44 79 ALA A N 1
ATOM 594 C CA . ALA A 1 79 ? 1.479 -0.708 8.758 1.00 94.44 79 ALA A CA 1
ATOM 595 C C . ALA A 1 79 ? 0.071 -0.769 9.387 1.00 94.44 79 ALA A C 1
ATOM 597 O O . ALA A 1 79 ? -0.900 -0.314 8.778 1.00 94.44 79 ALA A O 1
ATOM 598 N N . LEU A 1 80 ? -0.047 -1.281 10.620 1.00 92.44 80 LEU A N 1
ATOM 599 C CA . LEU A 1 80 ? -1.304 -1.291 11.378 1.00 92.44 80 LEU A CA 1
ATOM 600 C C . LEU A 1 80 ? -1.791 0.123 11.710 1.00 92.44 80 LEU A C 1
ATOM 602 O O . LEU A 1 80 ? -2.988 0.391 11.588 1.00 92.44 80 LEU A O 1
ATOM 606 N N . LEU A 1 81 ? -0.883 1.025 12.092 1.00 94.38 81 LEU A N 1
ATOM 607 C CA . LEU A 1 81 ? -1.207 2.426 12.361 1.00 94.38 81 LEU A CA 1
ATOM 608 C C . LEU A 1 81 ? -1.752 3.104 11.103 1.00 94.38 81 LEU A C 1
ATOM 610 O O . LEU A 1 81 ? -2.861 3.628 11.135 1.00 94.38 81 LEU A O 1
ATOM 614 N N . VAL A 1 82 ? -1.047 2.997 9.971 1.00 95.31 82 VAL A N 1
ATOM 615 C CA . VAL A 1 82 ? -1.507 3.558 8.686 1.00 95.31 82 VAL A CA 1
ATOM 616 C C . VAL A 1 82 ? -2.879 3.009 8.299 1.00 95.31 82 VAL A C 1
ATOM 618 O O . VAL A 1 82 ? -3.768 3.775 7.928 1.00 95.31 82 VAL A O 1
ATOM 621 N N . ARG A 1 83 ? -3.083 1.689 8.419 1.00 94.00 83 ARG A N 1
ATOM 622 C CA . ARG A 1 83 ? -4.382 1.065 8.138 1.00 94.00 83 ARG A CA 1
ATOM 623 C C . ARG A 1 83 ? -5.488 1.653 9.008 1.00 94.00 83 ARG A C 1
ATOM 625 O O . ARG A 1 83 ? -6.544 1.999 8.491 1.00 94.00 83 ARG A O 1
ATOM 632 N N . THR A 1 84 ? -5.244 1.753 10.309 1.00 93.00 84 THR A N 1
ATOM 633 C CA . THR A 1 84 ? -6.229 2.237 11.279 1.00 93.00 84 THR A CA 1
ATOM 634 C C . THR A 1 84 ? -6.586 3.694 11.013 1.00 93.00 84 THR A C 1
ATOM 636 O O . THR A 1 84 ? -7.767 4.014 10.949 1.00 93.00 84 THR A O 1
ATOM 639 N N . THR A 1 85 ? -5.597 4.556 10.765 1.00 95.25 85 THR A N 1
ATOM 640 C CA . THR A 1 85 ? -5.817 5.978 10.462 1.00 95.25 85 THR A CA 1
ATOM 641 C C . THR A 1 85 ? -6.660 6.172 9.202 1.00 95.25 85 THR A C 1
ATOM 643 O O . THR A 1 85 ? -7.610 6.956 9.193 1.00 95.25 85 THR A O 1
ATOM 646 N N . LEU A 1 86 ? -6.355 5.417 8.145 1.00 94.31 86 LEU A N 1
ATOM 647 C CA . LEU A 1 86 ? -7.093 5.476 6.886 1.00 94.31 86 LEU A CA 1
ATOM 648 C C . LEU A 1 86 ? -8.538 4.984 7.050 1.00 94.31 86 LEU A C 1
ATOM 650 O O . LEU A 1 86 ? -9.463 5.644 6.580 1.00 94.31 86 LEU A O 1
ATOM 654 N N . LEU A 1 87 ? -8.747 3.874 7.764 1.00 92.44 87 LEU A N 1
ATOM 655 C CA . LEU A 1 87 ? -10.089 3.356 8.050 1.00 92.44 87 LEU A CA 1
ATOM 656 C C . LEU A 1 87 ? -10.902 4.302 8.939 1.00 92.44 87 LEU A C 1
ATOM 658 O O . LEU A 1 87 ? -12.079 4.520 8.669 1.00 92.44 87 LEU A O 1
ATOM 662 N N . ALA A 1 88 ? -10.280 4.894 9.961 1.00 93.50 88 ALA A N 1
ATOM 663 C CA . ALA A 1 88 ? -10.915 5.895 10.818 1.00 93.50 88 ALA A CA 1
ATOM 664 C C . ALA A 1 88 ? -11.326 7.147 10.027 1.00 93.50 88 ALA A C 1
ATOM 666 O O . ALA A 1 88 ? -12.336 7.770 10.334 1.00 93.50 88 ALA A O 1
ATOM 667 N N . SER A 1 89 ? -10.587 7.466 8.962 1.00 91.94 89 SER A N 1
ATOM 668 C CA . SER A 1 89 ? -10.921 8.530 8.006 1.00 91.94 89 SER A CA 1
ATOM 669 C C . SER A 1 89 ? -11.974 8.116 6.963 1.00 91.94 89 SER A C 1
ATOM 671 O O . SER A 1 89 ? -12.208 8.847 6.004 1.00 91.94 89 SER A O 1
ATOM 673 N N . GLY A 1 90 ? -12.585 6.934 7.098 1.00 92.06 90 GLY A N 1
ATOM 674 C CA . GLY A 1 90 ? -13.609 6.424 6.180 1.00 92.06 90 GLY A CA 1
ATOM 675 C C . GLY A 1 90 ? -13.076 5.935 4.829 1.00 92.06 90 GLY A C 1
ATOM 676 O O . GLY A 1 90 ? -13.856 5.711 3.904 1.00 92.06 90 GLY A O 1
ATOM 677 N N . ILE A 1 91 ? -11.759 5.762 4.678 1.00 90.25 91 ILE A N 1
ATOM 678 C CA . ILE A 1 91 ? -11.159 5.311 3.419 1.00 90.25 91 ILE A CA 1
ATOM 679 C C . ILE A 1 91 ? -11.251 3.788 3.325 1.00 90.25 91 ILE A C 1
ATOM 681 O O . ILE A 1 91 ? -10.684 3.063 4.141 1.00 90.25 91 ILE A O 1
ATOM 685 N N . ILE A 1 92 ? -11.904 3.299 2.272 1.00 87.00 92 ILE A N 1
ATOM 686 C CA . ILE A 1 92 ? -11.936 1.871 1.948 1.00 87.00 92 ILE A CA 1
ATOM 687 C C . ILE A 1 92 ? -10.569 1.457 1.401 1.00 87.00 92 ILE A C 1
ATOM 689 O O . ILE A 1 92 ? -10.065 2.042 0.440 1.00 87.00 92 ILE A O 1
ATOM 693 N N . LEU A 1 93 ? -9.980 0.430 2.012 1.00 90.00 93 LEU A N 1
ATOM 694 C CA . LEU A 1 93 ? -8.675 -0.096 1.630 1.00 90.00 93 LEU A CA 1
ATOM 695 C C . LEU A 1 93 ? -8.798 -1.489 1.011 1.00 90.00 93 LEU A C 1
ATOM 697 O O . LEU A 1 93 ? -9.541 -2.322 1.538 1.00 90.00 93 LEU A O 1
ATOM 701 N N . PRO A 1 94 ? -8.047 -1.779 -0.064 1.00 90.25 94 PRO A N 1
ATOM 702 C CA . PRO A 1 94 ? -7.960 -3.132 -0.587 1.00 90.25 94 PRO A CA 1
ATOM 703 C C . PRO A 1 94 ? -7.250 -4.054 0.408 1.00 90.25 94 PRO A C 1
ATOM 705 O O . PRO A 1 94 ? -6.373 -3.635 1.164 1.00 90.25 94 PRO A O 1
ATOM 708 N N . VAL A 1 95 ? -7.600 -5.337 0.363 1.00 87.44 95 VAL A N 1
ATOM 709 C CA . VAL A 1 95 ? -6.884 -6.398 1.077 1.00 87.44 95 VAL A CA 1
ATOM 710 C C . VAL A 1 95 ? -5.999 -7.131 0.082 1.00 87.44 95 VAL A C 1
ATOM 712 O O . VAL A 1 95 ? -6.440 -7.475 -1.015 1.00 87.44 95 VAL A O 1
ATOM 715 N N . SER A 1 96 ? -4.749 -7.384 0.471 1.00 86.12 96 SER A N 1
ATOM 716 C CA . SER A 1 96 ? -3.806 -8.095 -0.388 1.00 86.12 96 SER A CA 1
ATOM 717 C C . SER A 1 96 ? -4.339 -9.471 -0.776 1.00 86.12 96 SER A C 1
ATOM 719 O O . SER A 1 96 ? -4.727 -10.267 0.080 1.00 86.12 96 SER A O 1
ATOM 721 N N . LYS A 1 97 ? -4.290 -9.799 -2.072 1.00 84.00 97 LYS A N 1
ATOM 722 C CA . LYS A 1 97 ? -4.689 -11.126 -2.582 1.00 84.00 97 LYS A CA 1
ATOM 723 C C . LYS A 1 97 ? -3.864 -12.267 -1.972 1.00 84.00 97 LYS A C 1
ATOM 725 O O . LYS A 1 97 ? -4.327 -13.401 -1.924 1.00 84.00 97 LYS A O 1
ATOM 730 N N . HIS A 1 98 ? -2.668 -11.945 -1.481 1.00 83.38 98 HIS A N 1
ATOM 731 C CA . HIS A 1 98 ? -1.734 -12.864 -0.829 1.00 83.38 98 HIS A CA 1
ATOM 732 C C . HIS A 1 98 ? -2.001 -13.043 0.672 1.00 83.38 98 HIS A C 1
ATOM 734 O O . HIS A 1 98 ? -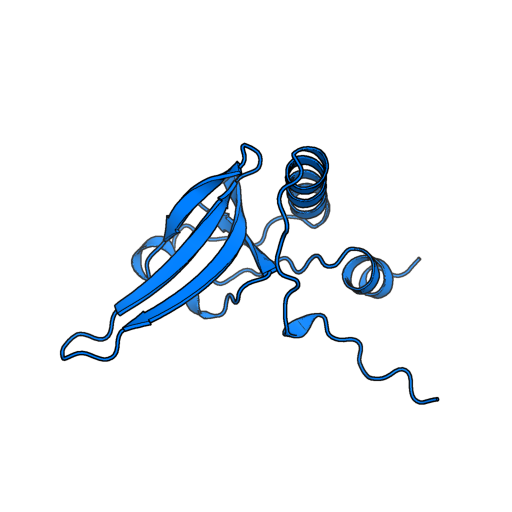1.261 -13.763 1.333 1.00 83.38 98 HIS A O 1
ATOM 740 N N . LEU A 1 99 ? -3.003 -12.353 1.228 1.00 78.06 99 LEU A N 1
ATOM 741 C CA . LEU A 1 99 ? -3.491 -12.572 2.594 1.00 78.06 99 LEU A CA 1
ATOM 742 C C . LEU A 1 99 ? -4.663 -13.545 2.661 1.00 78.06 99 LEU A C 1
ATOM 744 O O . LEU A 1 99 ? -5.114 -13.836 3.767 1.00 78.06 99 LEU A O 1
ATOM 748 N N . LYS A 1 100 ? -5.175 -14.030 1.517 1.00 64.25 100 LYS A N 1
ATOM 749 C CA . LYS A 1 100 ? -6.214 -15.061 1.534 1.00 64.25 100 LYS A CA 1
ATOM 750 C C . LYS A 1 100 ? -5.730 -16.205 2.413 1.00 64.25 100 LYS A C 1
ATOM 752 O O . LYS A 1 100 ? -4.629 -16.714 2.206 1.00 64.25 100 LYS A O 1
ATOM 757 N N . ALA A 1 101 ? -6.548 -16.532 3.410 1.00 52.41 101 ALA A N 1
ATOM 758 C CA . ALA A 1 101 ? -6.325 -17.671 4.271 1.00 52.41 101 ALA A CA 1
ATOM 759 C C . ALA A 1 101 ? -6.025 -18.876 3.375 1.00 52.41 101 ALA A C 1
ATOM 761 O O . ALA A 1 101 ? -6.776 -19.135 2.429 1.00 52.41 101 ALA A O 1
ATOM 762 N N . GLU A 1 102 ? -4.942 -19.600 3.670 1.00 47.41 102 GLU A N 1
ATOM 763 C CA . GLU A 1 102 ? -4.950 -21.034 3.402 1.00 47.41 102 GLU A CA 1
ATOM 764 C C . GLU A 1 102 ? -6.308 -21.509 3.899 1.00 47.41 102 GLU A C 1
ATOM 766 O O . GLU A 1 102 ? -6.670 -21.212 5.041 1.00 47.41 102 GLU A O 1
ATOM 771 N N . SER A 1 103 ? -7.113 -22.066 2.993 1.00 38.88 103 SER A N 1
ATOM 772 C CA . SER A 1 103 ? -8.435 -22.576 3.319 1.00 38.88 103 SER A CA 1
ATOM 773 C C . SER A 1 103 ? -8.311 -23.310 4.641 1.00 38.88 103 SER A C 1
ATOM 775 O O . SER A 1 103 ? -7.564 -24.286 4.725 1.00 38.88 103 SER A O 1
ATOM 777 N N . VAL A 1 104 ? -8.977 -22.804 5.678 1.00 41.66 104 VAL A N 1
ATOM 778 C CA . VAL A 1 104 ? -9.221 -23.607 6.865 1.00 41.66 104 VAL A CA 1
ATOM 779 C C . VAL A 1 104 ? -10.037 -24.761 6.311 1.00 41.66 104 VAL A C 1
ATOM 781 O O . VAL A 1 104 ? -11.191 -24.563 5.937 1.00 41.66 104 VAL A O 1
ATOM 784 N N . ALA A 1 105 ? -9.370 -25.888 6.065 1.00 36.00 105 ALA A N 1
ATOM 785 C CA . ALA A 1 105 ? -10.016 -27.099 5.610 1.00 36.00 105 ALA A CA 1
ATOM 786 C C . ALA A 1 105 ? -11.091 -27.397 6.658 1.00 36.00 105 ALA A C 1
ATOM 788 O O . ALA A 1 105 ? -10.767 -27.577 7.834 1.00 36.00 105 ALA A O 1
ATOM 789 N N . ALA A 1 106 ? -12.343 -27.264 6.228 1.00 36.25 106 ALA A N 1
ATOM 790 C CA . ALA A 1 106 ? -13.522 -27.612 7.000 1.00 36.25 106 ALA A CA 1
ATOM 791 C C . ALA A 1 106 ? -13.620 -29.133 7.135 1.00 36.25 106 ALA A C 1
ATOM 793 O O . ALA A 1 106 ? -13.187 -29.828 6.185 1.00 36.25 106 ALA A O 1
#

Radius of gyration: 14.16 Å; Cα contacts (8 Å, |Δi|>4): 202; chains: 1; bounding box: 29×39×47 Å

Mean predicted aligned error: 6.44 Å